Protein AF-A0A533Y0C6-F1 (afdb_monomer_lite)

Secondary structure (DSSP, 8-state):
------HHHHHHHHHHHHHHHHHHHH-S-TT-HHHHHHHHHHHHHHHHHHHHHHHHHHHHHTTS-PPP------

Structure (mmCIF, N/CA/C/O backbone):
data_AF-A0A533Y0C6-F1
#
_entry.id   AF-A0A533Y0C6-F1
#
loop_
_atom_site.group_PDB
_atom_site.id
_atom_site.type_symbol
_atom_site.label_atom_id
_atom_site.label_alt_id
_atom_site.label_comp_id
_atom_site.label_asym_id
_atom_site.label_entity_id
_atom_site.label_seq_id
_atom_site.pdbx_PDB_ins_code
_atom_site.Cartn_x
_atom_site.Cartn_y
_atom_site.Cartn_z
_atom_site.occupancy
_atom_site.B_iso_or_equiv
_atom_site.auth_seq_id
_atom_site.auth_comp_id
_atom_site.auth_asym_id
_atom_site.auth_atom_id
_atom_site.pdbx_PDB_model_num
ATOM 1 N N . MET A 1 1 ? 3.693 22.833 -15.960 1.00 37.72 1 MET A N 1
ATOM 2 C CA . MET A 1 1 ? 3.056 21.560 -16.365 1.00 37.72 1 MET A CA 1
ATOM 3 C C . MET A 1 1 ? 2.947 20.688 -15.125 1.00 37.72 1 MET A C 1
ATOM 5 O O . MET A 1 1 ? 3.963 20.182 -14.677 1.00 37.72 1 MET A O 1
ATOM 9 N N . GLY A 1 2 ? 1.770 20.615 -14.495 1.00 49.94 2 GLY A N 1
ATOM 10 C CA . GLY A 1 2 ? 1.590 19.802 -13.289 1.00 49.94 2 GLY A CA 1
ATOM 11 C C . GLY A 1 2 ? 1.735 18.325 -13.634 1.00 49.94 2 GLY A C 1
ATOM 12 O O . GLY A 1 2 ? 1.004 17.827 -14.490 1.00 49.94 2 GLY A O 1
ATOM 13 N N . GLU A 1 3 ? 2.695 17.640 -13.016 1.00 58.78 3 GLU A N 1
ATOM 14 C CA . GLU A 1 3 ? 2.857 16.197 -13.168 1.00 58.78 3 GLU A CA 1
ATOM 15 C C . GLU A 1 3 ? 1.553 15.521 -12.734 1.00 58.78 3 GLU A C 1
ATOM 17 O O . GLU A 1 3 ? 1.144 15.587 -11.571 1.00 58.78 3 GLU A O 1
ATOM 22 N N . LYS A 1 4 ? 0.846 14.929 -13.703 1.00 62.97 4 LYS A N 1
ATOM 23 C CA . LYS A 1 4 ? -0.349 14.132 -13.436 1.00 62.97 4 LYS A CA 1
ATOM 24 C C . LYS A 1 4 ? 0.097 12.966 -12.567 1.00 62.97 4 LYS A C 1
ATOM 26 O O . LYS A 1 4 ? 0.847 12.108 -13.032 1.00 62.97 4 LYS A O 1
ATOM 31 N N . LYS A 1 5 ? -0.343 12.969 -11.309 1.00 67.44 5 LYS A N 1
ATOM 32 C CA . LYS A 1 5 ? -0.051 11.887 -10.374 1.00 67.44 5 LYS A CA 1
ATOM 33 C C . LYS A 1 5 ? -0.549 10.595 -10.987 1.00 67.44 5 LYS A C 1
ATOM 35 O O . LYS A 1 5 ? -1.666 10.522 -11.502 1.00 67.44 5 LYS A O 1
ATOM 40 N N . THR A 1 6 ? 0.292 9.575 -10.959 1.00 79.62 6 THR A N 1
ATOM 41 C CA . THR A 1 6 ? -0.158 8.262 -11.405 1.00 79.62 6 THR A CA 1
ATOM 42 C C . THR A 1 6 ? -1.246 7.766 -10.444 1.00 79.62 6 THR A C 1
ATOM 44 O O . THR A 1 6 ? -1.194 8.079 -9.250 1.00 7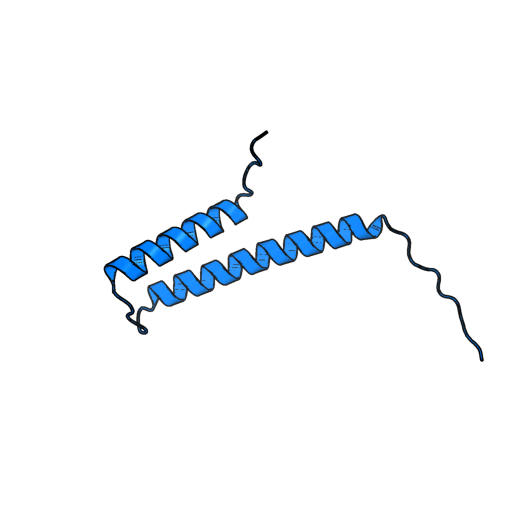9.62 6 THR A O 1
ATOM 47 N N . PRO A 1 7 ? -2.216 6.953 -10.899 1.00 80.88 7 PRO A N 1
ATOM 48 C CA . PRO A 1 7 ? -3.255 6.410 -10.016 1.00 80.88 7 PRO A CA 1
ATOM 49 C C . PRO A 1 7 ? -2.692 5.728 -8.752 1.00 80.88 7 PRO A C 1
ATOM 51 O O . PRO A 1 7 ? -3.287 5.787 -7.677 1.00 80.88 7 PRO A O 1
ATOM 54 N N . LEU A 1 8 ? -1.491 5.143 -8.853 1.00 82.00 8 LEU A N 1
ATOM 55 C CA . LEU A 1 8 ? -0.761 4.549 -7.728 1.00 82.00 8 LEU A CA 1
ATOM 56 C C . LEU A 1 8 ? -0.271 5.588 -6.706 1.00 82.00 8 LEU A C 1
ATOM 58 O O . LEU A 1 8 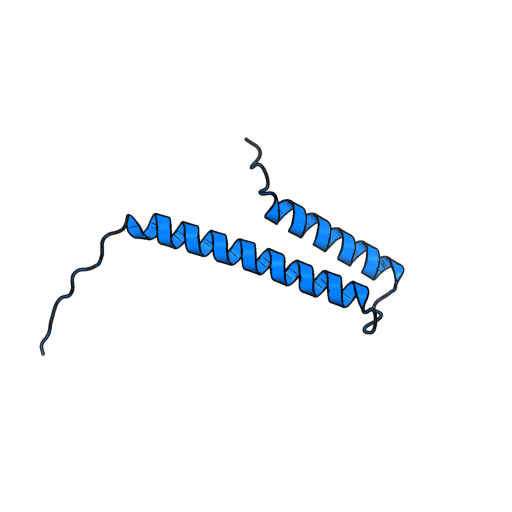? -0.303 5.337 -5.502 1.00 82.00 8 LEU A O 1
ATOM 62 N N . GLU A 1 9 ? 0.188 6.753 -7.157 1.00 83.06 9 GLU A N 1
ATOM 63 C CA . GLU A 1 9 ? 0.618 7.847 -6.277 1.00 83.06 9 GLU A CA 1
ATOM 64 C C . GLU A 1 9 ? -0.568 8.480 -5.548 1.00 83.06 9 GLU A C 1
ATOM 66 O O . GLU A 1 9 ? -0.474 8.788 -4.355 1.00 83.06 9 GLU A O 1
ATOM 71 N N . GLU A 1 10 ? -1.705 8.615 -6.230 1.00 88.00 10 GLU A N 1
ATOM 72 C CA . GLU A 1 10 ? -2.953 9.079 -5.623 1.00 88.00 10 GLU A CA 1
ATOM 73 C C . GLU A 1 10 ? -3.459 8.101 -4.560 1.00 88.00 10 GLU A C 1
ATOM 75 O O . GLU A 1 10 ? -3.849 8.512 -3.463 1.00 88.00 10 GLU A O 1
ATOM 80 N N . ASP A 1 11 ? -3.397 6.798 -4.833 1.00 87.69 11 ASP A N 1
ATOM 81 C CA . ASP A 1 11 ? -3.736 5.758 -3.861 1.00 87.69 11 ASP A CA 1
ATOM 82 C C . ASP A 1 11 ? -2.837 5.795 -2.627 1.00 87.69 11 ASP A C 1
ATOM 84 O O . ASP A 1 11 ? -3.325 5.700 -1.497 1.00 87.69 11 ASP A O 1
ATOM 88 N N . ILE A 1 12 ? -1.533 6.004 -2.809 1.00 90.94 12 ILE A N 1
ATOM 89 C CA . ILE A 1 12 ? -0.593 6.175 -1.697 1.00 90.94 12 ILE A CA 1
ATOM 90 C C . ILE A 1 12 ? -0.962 7.408 -0.864 1.00 90.94 12 ILE A C 1
ATOM 92 O O . ILE A 1 12 ? -0.990 7.320 0.368 1.00 90.94 12 ILE A O 1
ATOM 96 N N . ALA A 1 13 ? -1.271 8.540 -1.501 1.00 91.94 13 ALA A N 1
ATOM 97 C CA . ALA A 1 13 ? -1.673 9.761 -0.804 1.00 91.94 13 ALA A CA 1
ATOM 98 C C . ALA A 1 13 ? -2.979 9.561 -0.014 1.00 91.94 13 ALA A C 1
ATOM 100 O O . ALA A 1 13 ? -3.044 9.889 1.175 1.00 91.94 13 ALA A O 1
ATOM 101 N N . ARG A 1 14 ? -3.988 8.930 -0.631 1.00 92.75 14 ARG A N 1
ATOM 102 C CA . ARG A 1 14 ? -5.261 8.585 0.021 1.00 92.75 14 ARG A CA 1
ATOM 103 C C . ARG A 1 14 ? -5.061 7.651 1.213 1.00 92.75 14 ARG A C 1
ATOM 105 O O . ARG A 1 14 ? -5.658 7.866 2.268 1.00 92.75 14 ARG A O 1
ATOM 112 N N . LEU A 1 15 ? -4.209 6.633 1.084 1.00 93.12 15 LEU A N 1
ATOM 113 C CA . LEU A 1 15 ? -3.921 5.688 2.168 1.00 93.12 15 LEU A CA 1
ATOM 114 C C . LEU A 1 15 ? -3.168 6.346 3.327 1.00 93.12 15 LEU A C 1
ATOM 116 O O . LEU A 1 15 ? -3.491 6.073 4.482 1.00 93.12 15 LEU A O 1
ATOM 120 N N . LYS A 1 16 ? -2.213 7.238 3.043 1.00 93.12 16 LYS A N 1
ATOM 121 C CA . LYS A 1 16 ? -1.530 8.031 4.077 1.00 93.12 16 LYS A CA 1
ATOM 122 C C . LYS A 1 16 ? -2.517 8.910 4.845 1.00 93.12 16 LYS A C 1
ATOM 124 O O . LYS A 1 16 ? -2.499 8.885 6.074 1.00 93.12 16 LYS A O 1
ATOM 129 N N . LYS A 1 17 ? -3.415 9.607 4.138 1.00 94.19 17 LYS A N 1
ATOM 130 C CA . LYS A 1 17 ? -4.460 10.436 4.757 1.00 94.19 17 LYS A CA 1
ATOM 131 C C . LYS A 1 17 ? -5.370 9.604 5.668 1.00 94.19 17 LYS A C 1
ATOM 133 O O . LYS A 1 17 ? -5.512 9.934 6.840 1.00 94.19 17 LYS A O 1
ATOM 138 N N . LYS A 1 18 ? -5.867 8.456 5.188 1.00 92.50 18 LYS A N 1
ATOM 139 C CA . LYS A 1 18 ? -6.694 7.533 5.993 1.00 92.50 18 LYS A CA 1
ATOM 140 C C . LYS A 1 18 ? -5.981 7.016 7.243 1.00 92.50 18 LYS A C 1
ATOM 142 O O . LYS A 1 18 ? -6.609 6.855 8.283 1.00 92.50 18 LYS A O 1
ATOM 147 N N . ILE A 1 19 ? -4.680 6.733 7.155 1.00 90.94 19 ILE A N 1
ATOM 148 C CA . ILE A 1 19 ? -3.886 6.310 8.316 1.00 90.94 19 ILE A CA 1
ATOM 149 C C . ILE A 1 19 ? -3.772 7.450 9.334 1.00 90.94 19 ILE A C 1
ATOM 151 O O . ILE A 1 19 ? -3.941 7.197 10.523 1.00 90.94 19 ILE A O 1
ATOM 155 N N . ALA A 1 20 ? -3.510 8.681 8.887 1.00 90.06 20 ALA A N 1
ATOM 156 C CA . ALA A 1 20 ? -3.412 9.848 9.762 1.00 90.06 20 ALA A CA 1
ATOM 157 C C . ALA A 1 20 ? -4.743 10.148 10.470 1.00 90.06 20 ALA A C 1
ATOM 159 O O . ALA A 1 20 ? -4.770 10.241 11.694 1.00 90.06 20 ALA A O 1
ATOM 160 N N . GLU A 1 21 ? -5.849 10.193 9.721 1.00 90.06 21 GLU A N 1
ATOM 161 C CA . GLU A 1 21 ? -7.198 10.387 10.271 1.00 90.06 21 GLU A CA 1
ATOM 162 C C . GLU A 1 21 ? -7.551 9.310 11.299 1.00 90.06 21 GLU A C 1
ATOM 164 O O . GLU A 1 21 ? -8.116 9.599 12.352 1.00 90.06 21 GLU A O 1
ATOM 169 N N . ARG A 1 22 ? -7.199 8.053 11.014 1.00 86.75 22 ARG A N 1
ATOM 170 C CA . ARG A 1 22 ? -7.485 6.946 11.923 1.00 86.75 22 ARG A CA 1
ATOM 171 C C . ARG A 1 22 ? -6.629 7.010 13.184 1.00 86.75 22 ARG A C 1
ATOM 173 O O . ARG A 1 22 ? -7.183 6.892 14.266 1.00 86.75 22 ARG A O 1
ATOM 180 N N . ASN A 1 23 ? -5.327 7.278 13.059 1.00 86.19 23 ASN A N 1
ATOM 181 C CA . ASN A 1 23 ? -4.447 7.492 14.215 1.00 86.19 23 ASN A CA 1
ATOM 182 C C . ASN A 1 23 ? -4.965 8.619 15.127 1.00 86.19 23 ASN A C 1
ATOM 184 O O . ASN A 1 23 ? -4.859 8.496 16.343 1.00 86.19 23 ASN A O 1
ATOM 188 N N . ALA A 1 24 ? -5.518 9.692 14.549 1.00 85.62 24 ALA A N 1
ATOM 189 C CA . ALA A 1 24 ? -6.106 10.793 15.308 1.00 85.62 24 ALA A CA 1
ATOM 190 C C . ALA A 1 24 ? -7.396 10.385 16.044 1.00 85.62 24 ALA A C 1
ATOM 192 O O . ALA A 1 24 ? -7.633 10.850 17.151 1.00 85.62 24 ALA A O 1
ATOM 193 N N . LYS A 1 25 ? -8.210 9.491 15.462 1.00 83.00 25 LYS A N 1
ATOM 194 C CA . LYS A 1 25 ? -9.479 9.026 16.053 1.00 83.00 25 LYS A CA 1
ATOM 195 C C . LYS A 1 25 ? -9.316 7.956 17.131 1.00 83.00 25 LYS A C 1
ATOM 197 O O . LYS A 1 25 ? -10.016 7.997 18.131 1.00 83.00 25 LYS A O 1
ATOM 202 N N . THR A 1 26 ? -8.446 6.971 16.922 1.00 71.81 26 THR A N 1
ATOM 203 C CA . THR A 1 26 ? -8.323 5.806 17.823 1.00 71.81 26 THR A CA 1
ATOM 204 C C . THR A 1 26 ? -7.204 5.943 18.857 1.00 71.81 26 THR A C 1
ATOM 206 O O . THR A 1 26 ? -6.981 5.022 19.640 1.00 71.81 26 THR A O 1
ATOM 209 N N . GLY A 1 27 ? -6.442 7.041 18.831 1.00 68.94 27 GLY A N 1
ATOM 210 C CA . GLY A 1 27 ? -5.162 7.129 19.534 1.00 68.94 27 GLY A CA 1
ATOM 211 C C . GLY A 1 27 ? -4.146 6.101 19.010 1.00 68.94 27 GLY A C 1
ATOM 212 O O . GLY A 1 27 ? -4.411 5.358 18.057 1.00 68.94 27 GLY A O 1
ATOM 213 N N . LYS A 1 28 ? -2.956 6.025 19.628 1.00 61.91 28 LYS A N 1
ATOM 214 C CA . LYS A 1 28 ? -1.914 5.015 19.324 1.00 61.91 28 LYS A CA 1
ATOM 215 C C . LYS A 1 28 ? -2.323 3.602 19.793 1.00 61.91 28 LYS A C 1
ATOM 217 O O . LYS A 1 28 ? -1.538 2.898 20.422 1.00 61.91 28 LYS A O 1
ATOM 222 N N . ALA A 1 29 ? -3.537 3.155 19.485 1.00 61.72 29 ALA A N 1
ATOM 223 C CA . ALA A 1 29 ? -3.982 1.802 19.775 1.00 61.72 29 ALA A CA 1
ATOM 224 C C . ALA A 1 29 ? -3.209 0.805 18.893 1.00 61.72 29 ALA A C 1
ATOM 226 O O . ALA A 1 29 ? -3.558 0.544 17.739 1.00 61.72 29 ALA A O 1
ATOM 227 N N . LEU A 1 30 ? -2.133 0.237 19.448 1.00 59.19 30 LEU A N 1
ATOM 228 C CA . LEU A 1 30 ? -1.293 -0.802 18.833 1.00 59.19 30 LEU A CA 1
ATOM 229 C C . LEU A 1 30 ? -2.102 -2.032 18.360 1.00 59.19 30 LEU A C 1
ATOM 231 O O . LEU A 1 30 ? -1.642 -2.774 17.491 1.00 59.19 30 LEU A O 1
ATOM 235 N N . GLY A 1 31 ? -3.322 -2.212 18.878 1.00 64.88 31 GLY A N 1
ATOM 236 C CA . GLY A 1 31 ? -4.228 -3.313 18.552 1.00 64.88 31 GLY A CA 1
ATOM 237 C C . GLY A 1 31 ? -5.130 -3.125 17.325 1.00 64.88 31 GLY A C 1
ATOM 238 O O . GLY A 1 31 ? -5.674 -4.125 16.851 1.00 64.88 31 GLY A O 1
ATOM 239 N N . ASP A 1 32 ? -5.278 -1.919 16.756 1.00 80.75 32 ASP A N 1
ATOM 240 C CA . ASP A 1 32 ? -6.288 -1.675 15.710 1.00 80.75 32 ASP A CA 1
ATOM 241 C C . ASP A 1 32 ? -5.996 -2.488 14.429 1.00 80.75 32 ASP A C 1
ATOM 243 O O . ASP A 1 32 ? -5.068 -2.220 13.653 1.00 80.75 32 ASP A O 1
ATOM 247 N N . ALA A 1 33 ? -6.804 -3.529 14.212 1.00 85.31 33 ALA A N 1
ATOM 248 C CA . ALA A 1 33 ? -6.699 -4.441 13.079 1.00 85.31 33 ALA A CA 1
ATOM 249 C C . ALA A 1 33 ? -6.876 -3.718 11.735 1.00 85.31 33 ALA A C 1
ATOM 251 O O . ALA A 1 33 ? -6.174 -4.022 10.766 1.00 85.31 33 ALA A O 1
ATOM 252 N N . ALA A 1 34 ? -7.743 -2.711 11.678 1.00 84.75 34 ALA A N 1
ATOM 253 C CA . ALA A 1 34 ? -7.986 -1.952 10.462 1.00 84.75 34 ALA A CA 1
ATOM 254 C C . ALA A 1 34 ? -6.869 -0.932 10.193 1.00 84.75 34 ALA A C 1
ATOM 256 O O . ALA A 1 34 ? -6.476 -0.755 9.037 1.00 84.75 34 ALA A O 1
ATOM 257 N N . LEU A 1 35 ? -6.250 -0.349 11.225 1.00 87.50 35 LEU A N 1
ATOM 258 C CA . LEU A 1 35 ? -5.019 0.434 11.054 1.00 87.50 35 LEU A CA 1
ATOM 259 C C . LEU A 1 35 ? -3.865 -0.437 10.522 1.00 87.50 35 LEU A C 1
ATOM 261 O O . LEU A 1 35 ? -3.142 -0.035 9.602 1.00 87.50 35 LEU A O 1
ATOM 265 N N . ARG A 1 36 ? -3.718 -1.663 11.045 1.00 89.50 36 ARG A N 1
ATOM 266 C CA . ARG A 1 36 ? -2.759 -2.655 10.523 1.00 89.50 36 ARG A CA 1
ATOM 267 C C . ARG A 1 36 ? -3.048 -3.003 9.061 1.00 89.50 36 ARG A C 1
ATOM 269 O O . ARG A 1 36 ? -2.115 -3.037 8.254 1.00 89.50 36 ARG A O 1
ATOM 276 N N . ALA A 1 37 ? -4.312 -3.208 8.694 1.00 90.44 37 ALA A N 1
ATOM 277 C CA . ALA A 1 37 ? -4.719 -3.469 7.314 1.00 90.44 37 ALA A CA 1
ATOM 278 C C . ALA A 1 37 ? -4.372 -2.300 6.372 1.00 90.44 37 ALA A C 1
ATOM 280 O O . ALA A 1 37 ? -3.794 -2.522 5.304 1.00 90.44 37 ALA A O 1
ATOM 281 N N . LEU A 1 38 ? -4.625 -1.054 6.790 1.00 91.50 38 LEU A N 1
ATOM 282 C CA . LEU A 1 38 ? -4.273 0.145 6.021 1.00 91.50 38 LEU A CA 1
ATOM 283 C C . LEU A 1 38 ? -2.761 0.264 5.797 1.00 91.50 38 LEU A C 1
ATOM 285 O O . LEU A 1 38 ? -2.322 0.482 4.667 1.00 91.50 38 LEU A O 1
ATOM 289 N N . ARG A 1 39 ? -1.945 0.046 6.83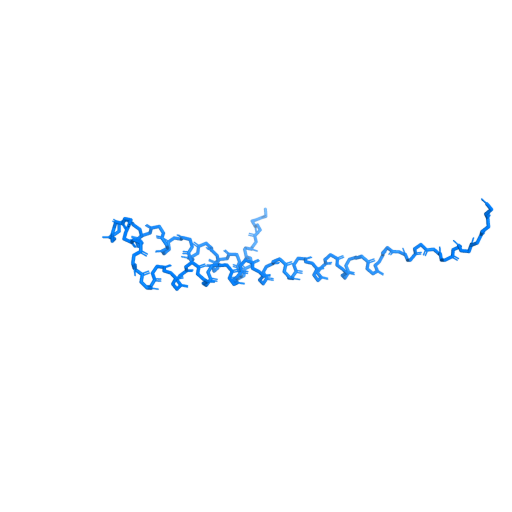7 1.00 91.75 39 ARG A N 1
ATOM 290 C CA . ARG A 1 39 ? -0.475 0.048 6.718 1.00 91.75 39 ARG A CA 1
ATOM 291 C C . ARG A 1 39 ? 0.025 -1.048 5.771 1.00 91.75 39 ARG A C 1
ATOM 293 O O . ARG A 1 39 ? 0.914 -0.797 4.956 1.00 91.75 39 ARG A O 1
ATOM 300 N N . LYS A 1 40 ? -0.559 -2.253 5.832 1.00 94.88 40 LYS A N 1
ATOM 301 C CA . LYS A 1 40 ? -0.247 -3.346 4.893 1.00 94.88 40 LYS A CA 1
ATOM 302 C C . LYS A 1 40 ? -0.581 -2.953 3.454 1.00 94.88 40 LYS A C 1
ATOM 304 O O . LYS A 1 40 ? 0.240 -3.182 2.566 1.00 94.88 40 LYS A O 1
ATOM 309 N N . ARG A 1 41 ? -1.748 -2.343 3.224 1.00 94.25 41 ARG A N 1
ATOM 310 C CA . ARG A 1 41 ? -2.158 -1.866 1.896 1.00 94.25 41 ARG A CA 1
ATOM 311 C C . ARG A 1 41 ? -1.213 -0.784 1.372 1.00 94.25 41 ARG A C 1
ATOM 313 O O . ARG A 1 41 ? -0.737 -0.915 0.252 1.00 94.25 41 ARG A O 1
ATOM 320 N N . LEU A 1 42 ? -0.838 0.191 2.202 1.00 94.69 42 LEU A N 1
ATOM 321 C CA . LEU A 1 42 ? 0.143 1.221 1.844 1.00 94.69 42 LEU A CA 1
ATOM 322 C C . LEU A 1 42 ? 1.478 0.609 1.391 1.00 94.69 42 LEU A C 1
ATOM 324 O O . LEU A 1 42 ? 1.989 0.963 0.330 1.00 94.69 42 LEU A O 1
ATOM 328 N N . LYS A 1 43 ? 2.020 -0.358 2.147 1.00 95.56 43 LYS A N 1
ATOM 329 C CA . LYS A 1 43 ? 3.259 -1.055 1.759 1.00 95.56 43 LYS A CA 1
ATOM 330 C C . LYS A 1 43 ? 3.116 -1.831 0.443 1.00 95.56 43 LYS A C 1
ATOM 332 O O . LYS A 1 43 ? 4.089 -1.928 -0.302 1.00 95.56 43 LYS A O 1
ATOM 337 N N . ARG A 1 44 ? 1.941 -2.406 0.150 1.00 95.62 44 ARG A N 1
ATOM 338 C CA . ARG A 1 44 ? 1.676 -3.102 -1.126 1.00 95.62 44 ARG A CA 1
ATOM 339 C C . ARG A 1 44 ? 1.706 -2.131 -2.304 1.00 95.62 44 ARG A C 1
ATOM 341 O O . ARG A 1 44 ? 2.400 -2.424 -3.271 1.00 95.62 44 ARG A O 1
ATOM 348 N N . GLU A 1 45 ? 1.036 -0.986 -2.198 1.00 93.38 45 GLU A N 1
ATOM 349 C CA . GLU A 1 45 ? 1.040 0.023 -3.267 1.00 93.38 45 GLU A CA 1
ATOM 350 C C . GLU A 1 45 ? 2.444 0.593 -3.496 1.00 93.38 45 GLU A C 1
ATOM 352 O O . GLU A 1 45 ? 2.930 0.587 -4.621 1.00 93.38 45 GLU A O 1
ATOM 357 N N . GLN A 1 46 ? 3.183 0.920 -2.430 1.00 93.50 46 GLN A N 1
ATOM 358 C CA . GLN A 1 46 ? 4.585 1.346 -2.549 1.00 93.50 46 GLN A CA 1
ATOM 359 C C . GLN A 1 46 ? 5.474 0.302 -3.242 1.00 93.50 46 GLN A C 1
ATOM 361 O O . GLN A 1 46 ? 6.369 0.651 -4.011 1.00 93.50 46 GLN A O 1
ATOM 366 N N . ARG A 1 47 ? 5.254 -0.996 -2.981 1.00 95.25 47 ARG A N 1
ATOM 367 C CA . ARG A 1 47 ? 5.969 -2.068 -3.690 1.00 95.25 47 ARG A CA 1
ATOM 368 C C . ARG A 1 47 ? 5.625 -2.100 -5.175 1.00 95.25 47 ARG A C 1
ATOM 370 O O . ARG A 1 47 ? 6.547 -2.248 -5.968 1.00 95.25 47 ARG A O 1
ATOM 377 N N . LYS A 1 48 ? 4.354 -1.930 -5.553 1.00 91.81 48 LYS A N 1
ATOM 378 C CA . LYS A 1 48 ? 3.952 -1.850 -6.967 1.00 91.81 48 LYS A CA 1
ATOM 379 C C . LYS A 1 48 ? 4.616 -0.665 -7.664 1.00 91.81 48 LYS A C 1
ATOM 381 O O . LYS A 1 48 ? 5.179 -0.851 -8.736 1.00 91.81 48 LYS A O 1
ATOM 386 N N . THR A 1 49 ? 4.633 0.510 -7.032 1.00 90.12 49 THR A N 1
ATOM 387 C CA . THR A 1 49 ? 5.315 1.694 -7.575 1.00 90.12 49 THR A CA 1
ATOM 388 C C . THR A 1 49 ? 6.803 1.427 -7.795 1.00 90.12 49 THR A C 1
ATOM 390 O O . THR A 1 49 ? 7.317 1.692 -8.877 1.00 90.12 49 THR A O 1
ATOM 393 N N . ARG A 1 50 ? 7.495 0.822 -6.817 1.00 91.00 50 ARG A N 1
ATOM 394 C CA . ARG A 1 50 ? 8.913 0.448 -6.968 1.00 91.00 50 ARG A CA 1
ATOM 395 C C . ARG A 1 50 ? 9.138 -0.574 -8.079 1.00 91.00 50 ARG A C 1
ATOM 397 O O . ARG A 1 50 ? 10.063 -0.403 -8.862 1.00 91.00 50 ARG A O 1
ATOM 404 N N . ALA A 1 51 ? 8.289 -1.595 -8.180 1.00 92.44 51 ALA A N 1
ATOM 405 C CA . ALA A 1 51 ? 8.390 -2.598 -9.236 1.00 92.44 51 ALA A CA 1
ATOM 406 C C . ALA A 1 51 ? 8.174 -1.986 -10.630 1.00 92.44 51 ALA A C 1
ATOM 408 O O . ALA A 1 51 ? 8.889 -2.330 -11.566 1.00 92.44 51 ALA A O 1
ATOM 409 N N . LEU A 1 52 ? 7.230 -1.051 -10.779 1.00 89.75 52 LEU A N 1
ATOM 410 C CA . LEU A 1 52 ? 7.056 -0.310 -12.030 1.00 89.75 52 LEU A CA 1
ATOM 411 C C . LEU A 1 52 ? 8.265 0.571 -12.340 1.00 89.75 52 LEU A C 1
ATOM 413 O O . LEU A 1 52 ? 8.748 0.541 -13.466 1.00 89.75 52 LEU A O 1
ATOM 417 N N . ALA A 1 53 ? 8.793 1.295 -11.352 1.00 88.06 53 ALA A N 1
ATOM 418 C CA . ALA A 1 53 ? 9.998 2.101 -11.529 1.00 88.06 53 ALA A CA 1
ATOM 419 C C . ALA A 1 53 ? 11.194 1.240 -11.971 1.00 88.06 53 ALA A C 1
ATOM 421 O O . ALA A 1 53 ? 11.892 1.606 -12.911 1.00 88.06 53 ALA A O 1
ATOM 422 N N . GLN A 1 54 ? 11.378 0.060 -11.369 1.00 90.00 54 GLN A N 1
ATOM 423 C CA . GLN A 1 54 ? 12.390 -0.915 -11.783 1.00 90.00 54 GLN A CA 1
ATOM 424 C C . GLN A 1 54 ? 12.147 -1.421 -13.206 1.00 90.00 54 GLN A C 1
ATOM 426 O O . GLN A 1 54 ? 13.069 -1.423 -14.011 1.00 90.00 54 GLN A O 1
ATOM 431 N N . ARG A 1 55 ? 10.911 -1.797 -13.562 1.00 89.12 55 ARG A N 1
ATOM 432 C CA . ARG A 1 55 ? 10.567 -2.218 -14.934 1.00 89.12 55 ARG A CA 1
ATOM 433 C C . ARG A 1 55 ? 10.869 -1.128 -15.957 1.00 89.12 55 ARG A C 1
ATOM 435 O O . ARG A 1 55 ? 11.446 -1.424 -16.996 1.00 89.12 55 ARG A O 1
ATOM 442 N N . LEU A 1 56 ? 10.521 0.121 -15.657 1.00 87.25 56 LEU A N 1
ATOM 443 C CA . LEU A 1 56 ? 10.837 1.269 -16.505 1.00 87.25 56 LEU A CA 1
ATOM 444 C C . LEU A 1 56 ? 12.348 1.496 -16.594 1.00 87.25 56 LEU A C 1
ATOM 446 O O . LEU A 1 56 ? 12.850 1.751 -17.683 1.00 87.25 56 LEU A O 1
ATOM 450 N N . ALA A 1 57 ? 13.080 1.363 -15.487 1.00 86.00 57 ALA A N 1
ATOM 451 C CA . ALA A 1 57 ? 14.536 1.451 -15.477 1.00 86.00 57 ALA A CA 1
ATOM 452 C C . A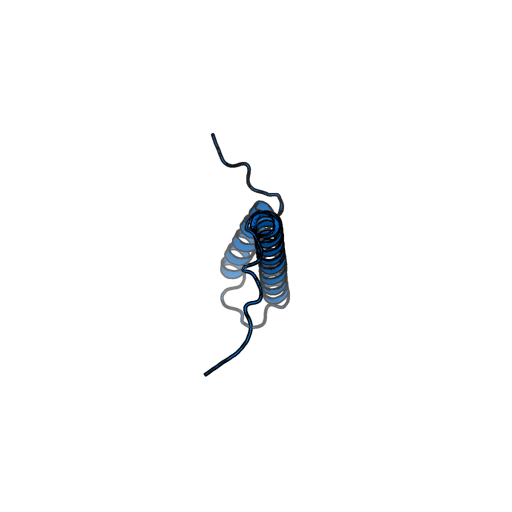LA A 1 57 ? 15.178 0.341 -16.323 1.00 86.00 57 ALA A C 1
ATOM 454 O O . ALA A 1 57 ? 16.057 0.637 -17.120 1.00 86.00 57 ALA A O 1
ATOM 455 N N . HIS A 1 58 ? 14.695 -0.902 -16.240 1.00 85.12 58 HIS A N 1
ATOM 456 C CA . HIS A 1 58 ? 15.157 -2.009 -17.082 1.00 85.12 58 HIS A CA 1
ATOM 457 C C . HIS A 1 58 ? 14.790 -1.817 -18.558 1.00 85.12 58 HIS A C 1
ATOM 459 O O . HIS A 1 58 ? 15.618 -2.066 -19.428 1.00 85.12 58 HIS A O 1
ATOM 465 N N . ALA A 1 59 ? 13.582 -1.337 -18.865 1.00 83.50 59 ALA A N 1
ATOM 466 C CA . ALA A 1 59 ? 13.175 -1.027 -20.236 1.00 83.50 59 ALA A CA 1
ATOM 467 C C . ALA A 1 59 ? 14.018 0.109 -20.839 1.00 83.50 59 ALA A C 1
ATOM 469 O O . ALA A 1 59 ? 14.410 0.040 -22.000 1.00 83.50 59 ALA A O 1
ATOM 470 N N . ARG A 1 60 ? 14.349 1.130 -20.035 1.00 75.88 60 ARG A N 1
ATOM 471 C CA . ARG A 1 60 ? 15.303 2.191 -20.400 1.00 75.88 60 ARG A CA 1
ATOM 472 C C . ARG A 1 60 ? 16.734 1.649 -20.512 1.00 75.88 60 ARG A C 1
ATOM 474 O O . ARG A 1 60 ? 17.466 2.061 -21.401 1.00 75.88 60 ARG A O 1
ATOM 481 N N . GLY A 1 61 ? 17.106 0.699 -19.656 1.00 61.62 61 GLY A N 1
ATOM 482 C CA . GLY A 1 61 ? 18.402 0.021 -19.625 1.00 61.62 61 GLY A CA 1
ATOM 483 C C . GLY A 1 61 ? 18.640 -0.940 -20.790 1.00 61.62 61 GLY A C 1
ATOM 484 O O . GLY A 1 61 ? 19.780 -1.088 -21.195 1.00 61.62 61 GLY A O 1
ATOM 485 N N . LYS A 1 62 ? 17.599 -1.497 -21.430 1.00 55.91 62 LYS A N 1
ATOM 486 C CA . LYS A 1 62 ? 17.745 -2.229 -22.707 1.00 55.91 62 LYS A CA 1
ATOM 487 C C . LYS A 1 62 ? 18.209 -1.343 -23.876 1.00 55.91 62 LYS A C 1
ATOM 489 O O . LYS A 1 62 ? 18.528 -1.874 -24.931 1.00 55.91 62 LYS A O 1
ATOM 494 N N . LYS A 1 63 ? 18.248 -0.014 -23.703 1.00 55.25 63 LYS A N 1
ATOM 495 C CA . LYS A 1 63 ? 18.839 0.938 -2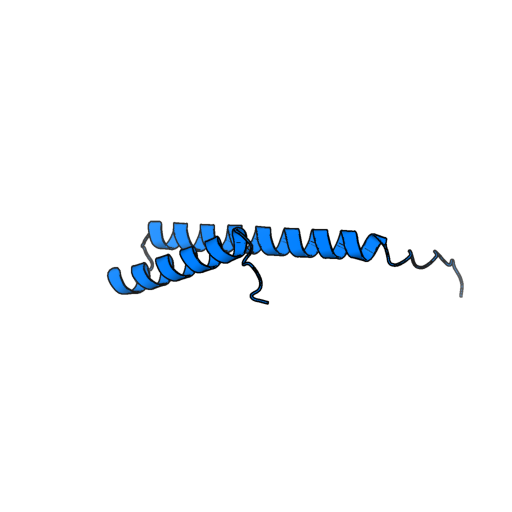4.659 1.00 55.25 63 LYS A CA 1
ATOM 496 C C . LYS A 1 63 ? 20.255 1.396 -24.286 1.00 55.25 63 LYS A C 1
ATOM 498 O O . LYS A 1 63 ? 20.794 2.260 -24.966 1.00 55.25 63 LYS A O 1
ATOM 503 N N . LYS A 1 64 ? 20.855 0.856 -23.222 1.00 53.50 64 LYS A N 1
ATOM 504 C CA . LYS A 1 64 ? 22.296 0.969 -22.990 1.00 53.50 64 LYS A CA 1
ATOM 505 C C . LYS A 1 64 ? 22.887 -0.422 -23.140 1.00 53.50 64 LYS A C 1
ATOM 507 O O . LYS A 1 64 ? 22.573 -1.323 -22.372 1.00 53.50 64 LYS A O 1
ATOM 512 N N . GLU A 1 65 ? 23.635 -0.550 -24.224 1.00 49.84 65 GLU A N 1
ATOM 513 C CA . GLU A 1 65 ? 24.398 -1.701 -24.680 1.00 49.84 65 GLU A CA 1
ATOM 514 C C . GLU A 1 65 ? 24.933 -2.574 -23.546 1.00 49.84 65 GLU A C 1
ATOM 516 O O . GLU A 1 65 ? 25.425 -2.097 -22.520 1.00 49.84 65 GLU A O 1
ATOM 521 N N . ALA A 1 66 ? 24.848 -3.881 -23.782 1.00 51.19 66 ALA A N 1
ATOM 522 C CA . ALA A 1 66 ? 25.659 -4.859 -23.089 1.00 51.19 66 ALA A CA 1
ATOM 523 C C . ALA A 1 66 ? 27.128 -4.399 -23.109 1.00 51.19 66 ALA A C 1
ATOM 525 O O . ALA A 1 66 ? 27.645 -4.135 -24.197 1.00 51.19 66 ALA A O 1
ATOM 526 N N . PRO A 1 67 ? 27.834 -4.328 -21.968 1.00 50.94 67 PRO A N 1
ATOM 527 C CA . PRO A 1 67 ? 29.280 -4.372 -22.045 1.00 50.94 67 PRO A CA 1
ATOM 528 C C . PRO A 1 67 ? 29.658 -5.749 -22.621 1.00 50.94 67 PRO A C 1
ATOM 530 O O . PRO A 1 67 ? 29.067 -6.761 -22.220 1.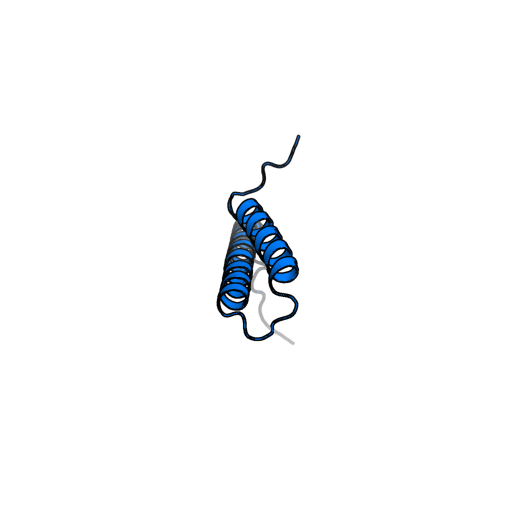00 50.94 67 PRO A O 1
ATOM 533 N N . PRO A 1 68 ? 30.578 -5.802 -23.597 1.00 43.97 68 PRO A N 1
ATOM 534 C CA . PRO A 1 68 ? 30.986 -7.051 -24.207 1.00 43.97 68 PRO A CA 1
ATOM 535 C C . PRO A 1 68 ? 31.620 -7.947 -23.148 1.00 43.97 68 PRO A C 1
ATOM 537 O O . PRO A 1 68 ? 32.377 -7.497 -22.286 1.00 43.97 68 PRO A O 1
ATOM 540 N N . ALA A 1 69 ? 31.318 -9.236 -23.242 1.00 54.66 69 ALA A N 1
ATOM 541 C CA . ALA A 1 69 ? 32.160 -10.257 -22.659 1.00 54.66 69 ALA A CA 1
ATOM 542 C C . ALA A 1 69 ? 33.573 -10.120 -23.255 1.00 54.66 69 ALA A C 1
ATOM 544 O O . ALA A 1 69 ? 33.787 -10.421 -24.425 1.00 54.66 69 ALA A O 1
ATOM 545 N N . ALA A 1 70 ? 34.522 -9.667 -22.443 1.00 44.72 70 ALA A N 1
ATOM 546 C CA . ALA A 1 70 ? 35.939 -9.975 -22.583 1.00 44.72 70 ALA A CA 1
ATOM 547 C C . ALA A 1 70 ? 36.315 -10.677 -21.266 1.00 44.72 70 ALA A C 1
ATOM 549 O O . ALA A 1 70 ? 36.244 -10.079 -20.199 1.00 44.72 70 ALA A O 1
ATOM 550 N N . ALA A 1 71 ? 36.346 -12.008 -21.230 1.00 43.38 71 ALA A N 1
ATOM 551 C CA . ALA A 1 71 ? 37.452 -12.825 -21.719 1.00 43.38 71 ALA A CA 1
ATOM 552 C C . ALA A 1 71 ? 38.742 -12.555 -20.919 1.00 43.38 71 ALA A C 1
ATOM 554 O O . ALA A 1 71 ? 39.403 -11.552 -21.133 1.00 43.38 71 ALA A O 1
ATOM 555 N N . VAL A 1 72 ? 39.021 -13.492 -20.001 1.00 46.34 72 VAL A N 1
ATOM 556 C CA . VAL A 1 72 ? 40.317 -14.131 -19.690 1.00 46.34 72 VAL A CA 1
ATOM 557 C C . VAL A 1 72 ? 41.622 -13.313 -19.590 1.00 46.34 72 VAL A C 1
ATOM 559 O O . VAL A 1 72 ? 41.986 -12.560 -20.480 1.00 46.34 72 VAL A O 1
ATOM 562 N N . ALA A 1 73 ? 42.397 -13.729 -18.574 1.00 41.72 73 ALA A N 1
ATOM 563 C CA . ALA A 1 73 ? 43.865 -13.794 -18.487 1.00 41.72 73 ALA A CA 1
ATOM 564 C C . ALA A 1 73 ? 44.628 -12.596 -17.891 1.00 41.72 73 ALA A C 1
ATOM 566 O O . ALA A 1 73 ? 44.945 -11.636 -18.589 1.00 41.72 73 ALA A O 1
ATOM 567 N N . SER A 1 74 ? 45.083 -12.750 -16.640 1.00 39.19 74 SER A N 1
ATOM 568 C CA . SER A 1 74 ? 46.485 -13.056 -16.245 1.00 39.19 74 SER A CA 1
ATOM 569 C C . SER A 1 74 ? 46.706 -12.723 -14.773 1.00 39.19 74 SER A C 1
ATOM 571 O O . SER A 1 74 ? 46.389 -11.579 -14.382 1.00 39.19 74 SER A O 1
#

Foldseek 3Di:
DDDDQDPLNVLLVVLVVVLVVVCVVPPPPVPDPVNVVSVVVNVVSVVVVVVVVVVVVVVVVVPPDDDDDDDDDD

Sequence (74 aa):
MGEKKTPLEEDIARLKKKIAERNAKTGKALGDAALRALRKRLKREQRKTRALAQRLAHARGKKKEAPPAAAVAS

pLDDT: mean 77.28, std 17.7, range [37.72, 95.62]

Radius of gyration: 20.57 Å; chains: 1; bounding box: 56×36×44 Å